Protein AF-A0A6G1WRI0-F1 (afdb_monomer_lite)

pLDDT: mean 79.72, std 12.63, range [43.97, 96.88]

Secondary structure (DSSP, 8-state):
-HHHHHHHHHHHHH-TTTT---HHHHHHS-HHHHHHHHHHHHT---SS-SS-HHHHHHHHHHH--PPPGGG-TT------

Structure (mmCIF, N/CA/C/O backbone):
data_AF-A0A6G1WRI0-F1
#
_entry.id   AF-A0A6G1WRI0-F1
#
loop_
_atom_site.group_PDB
_atom_site.id
_atom_site.type_symbol
_atom_site.label_atom_id
_atom_site.label_alt_id
_atom_site.label_comp_id
_atom_site.label_asym_id
_atom_site.label_entity_id
_atom_site.label_seq_id
_atom_site.pdbx_PDB_ins_code
_atom_site.Cartn_x
_atom_site.Cartn_y
_atom_site.Cartn_z
_atom_site.occupancy
_atom_site.B_iso_or_equiv
_atom_site.auth_seq_id
_atom_site.auth_comp_id
_atom_site.auth_asym_id
_atom_site.auth_atom_id
_atom_site.pdbx_PDB_model_num
ATOM 1 N N . MET A 1 1 ? 23.324 3.753 -4.700 1.00 63.00 1 MET A N 1
ATOM 2 C CA . MET A 1 1 ? 22.640 3.956 -3.402 1.00 63.00 1 MET A CA 1
ATOM 3 C C . MET A 1 1 ? 21.202 4.444 -3.583 1.00 63.00 1 MET A C 1
ATOM 5 O O . MET A 1 1 ? 20.320 3.604 -3.555 1.00 63.00 1 MET A O 1
ATOM 9 N N . ILE A 1 2 ? 20.917 5.723 -3.883 1.00 76.88 2 ILE A N 1
ATOM 10 C CA . ILE A 1 2 ? 19.520 6.217 -4.034 1.00 76.88 2 ILE A CA 1
ATOM 11 C C . ILE A 1 2 ? 18.743 5.487 -5.147 1.00 76.88 2 ILE A C 1
ATOM 13 O O . ILE A 1 2 ? 17.604 5.066 -4.951 1.00 76.88 2 ILE A O 1
ATOM 17 N N . ARG A 1 3 ? 19.382 5.268 -6.303 1.00 81.50 3 ARG A N 1
ATOM 18 C CA . ARG A 1 3 ? 18.782 4.563 -7.449 1.00 81.50 3 ARG A CA 1
ATOM 19 C C . ARG A 1 3 ? 18.370 3.124 -7.117 1.00 81.50 3 ARG A C 1
ATOM 21 O O . ARG A 1 3 ? 17.343 2.651 -7.600 1.00 81.50 3 ARG A O 1
ATOM 28 N N . ASP A 1 4 ? 19.158 2.443 -6.293 1.00 89.25 4 ASP A N 1
ATOM 29 C CA . ASP A 1 4 ? 18.937 1.039 -5.937 1.00 89.25 4 ASP A CA 1
ATOM 30 C C . ASP A 1 4 ? 17.779 0.905 -4.941 1.00 89.25 4 ASP A C 1
ATOM 32 O O . ASP A 1 4 ? 16.934 0.017 -5.084 1.00 89.25 4 ASP A O 1
ATOM 36 N N . HIS A 1 5 ? 17.676 1.845 -3.995 1.00 85.62 5 HIS A N 1
ATOM 37 C CA . HIS A 1 5 ? 16.533 1.940 -3.088 1.00 85.62 5 HIS A CA 1
ATOM 38 C C . HIS A 1 5 ? 15.239 2.217 -3.853 1.00 85.62 5 HIS A C 1
ATOM 40 O O . HIS A 1 5 ? 14.281 1.463 -3.709 1.00 85.62 5 HIS A O 1
ATOM 46 N N . LEU A 1 6 ? 15.230 3.208 -4.750 1.00 89.38 6 LEU A N 1
ATOM 47 C CA . LEU A 1 6 ? 14.045 3.540 -5.544 1.00 89.38 6 LEU A CA 1
ATOM 48 C C . LEU A 1 6 ? 13.568 2.356 -6.399 1.00 89.38 6 LEU A C 1
ATOM 50 O O . LEU A 1 6 ? 12.377 2.060 -6.452 1.00 89.38 6 LEU A O 1
ATOM 54 N N . LYS A 1 7 ? 14.504 1.619 -7.009 1.00 92.81 7 LYS A N 1
ATOM 55 C CA . LYS A 1 7 ? 14.197 0.402 -7.774 1.00 92.81 7 LYS A CA 1
ATOM 56 C C . LYS A 1 7 ? 13.578 -0.693 -6.901 1.00 92.81 7 LYS A C 1
ATOM 58 O O . LYS A 1 7 ? 12.722 -1.439 -7.371 1.00 92.81 7 LYS A O 1
ATOM 63 N N . SER A 1 8 ? 14.016 -0.802 -5.651 1.00 92.50 8 SER A N 1
ATOM 64 C CA . SER A 1 8 ? 13.504 -1.790 -4.698 1.00 92.50 8 SER A CA 1
ATOM 65 C C . SER A 1 8 ? 12.091 -1.430 -4.234 1.00 92.50 8 SER A C 1
ATOM 67 O O . SER A 1 8 ? 11.208 -2.284 -4.280 1.00 92.50 8 SER A O 1
ATOM 69 N N . LEU A 1 9 ? 11.845 -0.158 -3.904 1.00 92.50 9 LEU A N 1
ATOM 70 C CA . LEU A 1 9 ? 10.518 0.352 -3.537 1.00 92.50 9 LEU A CA 1
ATOM 71 C C . LEU A 1 9 ? 9.518 0.182 -4.687 1.00 92.50 9 LEU A C 1
ATOM 73 O O . LEU A 1 9 ? 8.437 -0.365 -4.488 1.00 92.50 9 LEU A O 1
ATOM 77 N N . TYR A 1 10 ? 9.918 0.537 -5.911 1.00 94.50 10 TYR A N 1
ATOM 78 C CA . TYR A 1 10 ? 9.089 0.358 -7.104 1.00 94.50 10 TYR A CA 1
ATOM 79 C C . TYR A 1 10 ? 8.713 -1.113 -7.343 1.00 94.50 10 TYR A C 1
ATOM 81 O O . TYR A 1 10 ? 7.579 -1.424 -7.710 1.00 94.50 10 TYR A O 1
ATOM 89 N N . ARG A 1 11 ? 9.648 -2.045 -7.108 1.00 94.50 11 ARG A N 1
ATOM 90 C CA . ARG A 1 11 ? 9.386 -3.490 -7.217 1.00 94.50 11 ARG A CA 1
ATOM 91 C C . ARG A 1 11 ? 8.415 -3.986 -6.153 1.00 94.50 11 ARG A C 1
ATOM 93 O O . ARG A 1 11 ? 7.576 -4.815 -6.472 1.00 94.50 11 ARG A O 1
ATOM 100 N N . ILE A 1 12 ? 8.520 -3.500 -4.918 1.00 93.31 12 ILE A N 1
ATOM 101 C CA . ILE A 1 12 ? 7.568 -3.843 -3.851 1.00 93.31 12 ILE A CA 1
ATOM 102 C C . ILE A 1 12 ? 6.174 -3.314 -4.207 1.00 93.31 12 ILE A C 1
ATOM 104 O O . ILE A 1 12 ? 5.200 -4.059 -4.114 1.00 93.31 12 ILE A O 1
ATOM 108 N N . ALA A 1 13 ? 6.093 -2.070 -4.685 1.00 94.62 13 ALA A N 1
ATOM 109 C CA . ALA A 1 13 ? 4.841 -1.432 -5.075 1.00 94.62 13 ALA A CA 1
ATOM 110 C C . ALA A 1 13 ? 4.123 -2.181 -6.203 1.00 94.62 13 ALA A C 1
ATOM 112 O O . ALA A 1 13 ? 2.946 -2.502 -6.098 1.00 94.62 13 ALA A O 1
ATOM 113 N N . THR A 1 14 ? 4.840 -2.483 -7.284 1.00 95.69 14 THR A N 1
ATOM 114 C CA . THR A 1 14 ? 4.234 -2.997 -8.523 1.00 95.69 14 THR A CA 1
ATOM 115 C C . THR A 1 14 ? 4.108 -4.518 -8.578 1.00 95.69 14 THR A C 1
ATOM 117 O O . THR A 1 14 ? 3.470 -5.053 -9.483 1.00 95.69 14 THR A O 1
ATOM 120 N N . ASN A 1 15 ? 4.701 -5.247 -7.627 1.00 93.81 15 ASN A N 1
ATOM 121 C CA . ASN A 1 15 ? 4.593 -6.701 -7.591 1.00 93.81 15 ASN A CA 1
ATOM 122 C C . ASN A 1 15 ? 3.166 -7.118 -7.179 1.00 93.81 15 ASN A C 1
ATOM 124 O O . ASN A 1 15 ? 2.739 -6.776 -6.074 1.00 93.81 15 ASN A O 1
ATOM 128 N N . PRO A 1 16 ? 2.449 -7.908 -8.002 1.00 90.50 16 PRO A N 1
ATOM 129 C CA . PRO A 1 16 ? 1.077 -8.335 -7.716 1.00 90.50 16 PRO A CA 1
ATOM 130 C C . PRO A 1 16 ? 0.952 -9.251 -6.491 1.00 90.50 16 PRO A C 1
ATOM 132 O O . PRO A 1 16 ? -0.142 -9.420 -5.969 1.00 90.50 16 PRO A O 1
ATOM 135 N N . LYS A 1 17 ? 2.056 -9.846 -6.020 1.00 89.75 17 LYS A N 1
ATOM 136 C CA . LYS A 1 17 ? 2.099 -10.637 -4.778 1.00 89.75 17 LYS A CA 1
ATOM 137 C C . LYS A 1 17 ? 2.370 -9.793 -3.526 1.00 89.75 17 LYS A C 1
ATOM 139 O O . LYS A 1 17 ? 2.434 -10.351 -2.438 1.00 89.75 17 LYS A O 1
ATOM 144 N N . MET A 1 18 ? 2.605 -8.491 -3.694 1.00 89.62 18 MET A N 1
ATOM 145 C CA . MET A 1 18 ? 2.873 -7.528 -2.626 1.00 89.62 18 MET A CA 1
ATOM 146 C C . MET A 1 18 ? 1.767 -6.466 -2.635 1.00 89.62 18 MET A C 1
ATOM 148 O O . MET A 1 18 ? 0.641 -6.774 -2.262 1.00 89.62 18 MET A O 1
ATOM 152 N N . LEU A 1 19 ? 2.056 -5.241 -3.090 1.00 91.56 19 LEU A N 1
ATOM 153 C CA . LEU A 1 19 ? 1.070 -4.157 -3.116 1.00 91.56 19 LEU A CA 1
ATOM 154 C C . LEU A 1 19 ? 0.213 -4.139 -4.390 1.00 91.56 19 LEU A C 1
ATOM 156 O O . LEU A 1 19 ? -0.903 -3.629 -4.359 1.00 91.56 19 LEU A O 1
ATOM 160 N N . GLY A 1 20 ? 0.706 -4.688 -5.507 1.00 93.81 20 GLY A N 1
ATOM 161 C CA . GLY A 1 20 ? -0.035 -4.755 -6.773 1.00 93.81 20 GLY A CA 1
ATOM 162 C C . GLY A 1 20 ? -0.420 -3.396 -7.369 1.00 93.81 20 GLY A C 1
ATOM 163 O O . GLY A 1 20 ? -1.358 -3.316 -8.160 1.00 93.81 20 GLY A O 1
ATOM 164 N N . TRP A 1 21 ? 0.278 -2.324 -6.997 1.00 95.81 21 TRP A N 1
ATOM 165 C CA . TRP A 1 21 ? 0.018 -0.981 -7.500 1.00 95.81 21 TRP A CA 1
ATOM 166 C C . TRP A 1 21 ? 0.377 -0.860 -8.977 1.00 95.81 21 TRP A C 1
ATOM 168 O O . TRP A 1 21 ? 1.346 -1.449 -9.464 1.00 95.81 21 TRP A O 1
ATOM 178 N N . SER A 1 22 ? -0.369 -0.021 -9.693 1.00 96.44 22 SER A N 1
ATOM 179 C CA . SER A 1 22 ? 0.074 0.420 -11.010 1.00 96.44 22 SER A CA 1
ATOM 180 C C . SER A 1 22 ? 1.333 1.295 -10.876 1.00 96.44 22 SER A C 1
ATOM 182 O O . SER A 1 22 ? 1.523 1.963 -9.853 1.00 96.44 22 SER A O 1
ATOM 184 N N . PRO A 1 23 ? 2.188 1.360 -11.913 1.00 95.62 23 PRO A N 1
ATOM 185 C CA . PRO A 1 23 ? 3.310 2.298 -11.949 1.00 95.62 23 PRO A CA 1
ATOM 186 C C . PRO A 1 23 ? 2.901 3.744 -11.650 1.00 95.62 23 PRO A C 1
ATOM 188 O O . PRO A 1 23 ? 3.608 4.466 -10.956 1.00 95.62 23 PRO A O 1
ATOM 191 N N . GLU A 1 24 ? 1.741 4.158 -12.158 1.00 96.88 24 GLU A N 1
ATOM 192 C CA . GLU A 1 24 ? 1.190 5.493 -11.938 1.00 96.88 24 GLU A CA 1
ATOM 193 C C . GLU A 1 24 ? 0.862 5.741 -10.462 1.00 96.88 24 GLU A C 1
ATOM 195 O O . GLU A 1 24 ? 1.190 6.799 -9.930 1.00 96.88 24 GLU A O 1
ATOM 200 N N . MET A 1 25 ? 0.258 4.761 -9.786 1.00 95.25 25 MET A N 1
ATOM 201 C CA . MET A 1 25 ? -0.065 4.864 -8.365 1.00 95.25 25 MET A CA 1
ATOM 202 C C . MET A 1 25 ? 1.198 5.010 -7.511 1.00 95.25 25 MET A C 1
ATOM 204 O O . MET A 1 25 ? 1.215 5.842 -6.611 1.00 95.25 25 MET A O 1
ATOM 208 N N . PHE A 1 26 ? 2.281 4.294 -7.838 1.00 95.44 26 PHE A N 1
ATOM 209 C CA . PHE A 1 26 ? 3.565 4.467 -7.151 1.00 95.44 26 PHE A CA 1
ATOM 210 C C . PHE A 1 26 ? 4.100 5.902 -7.244 1.00 95.44 26 PHE A C 1
ATOM 212 O O . PHE A 1 26 ? 4.571 6.437 -6.247 1.00 95.44 26 PHE A O 1
ATOM 219 N N . TRP A 1 27 ? 4.022 6.535 -8.418 1.00 95.25 27 TRP A N 1
ATOM 220 C CA . TRP A 1 27 ? 4.528 7.900 -8.601 1.00 95.25 27 TRP A CA 1
ATOM 221 C C . TRP A 1 27 ? 3.619 8.984 -8.019 1.00 95.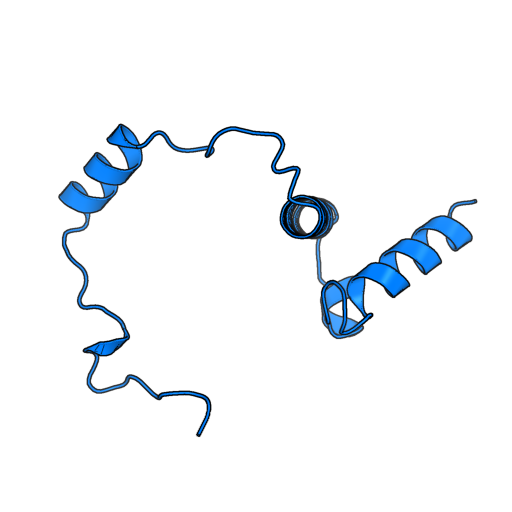25 27 TRP A C 1
ATOM 223 O O . TRP A 1 27 ? 4.094 10.083 -7.746 1.00 95.25 27 TRP A O 1
ATOM 233 N N . LYS A 1 28 ? 2.326 8.691 -7.843 1.00 95.94 28 LYS A N 1
ATOM 234 C CA . LYS A 1 28 ? 1.370 9.604 -7.202 1.00 95.94 28 LYS A CA 1
ATOM 235 C C . LYS A 1 28 ? 1.381 9.511 -5.680 1.00 95.94 28 LYS A C 1
ATOM 237 O O . LYS A 1 28 ? 1.028 10.489 -5.030 1.00 95.94 28 LYS A O 1
ATOM 242 N N . ALA A 1 29 ? 1.746 8.356 -5.130 1.00 91.62 29 ALA A N 1
ATOM 243 C CA . ALA A 1 29 ? 1.763 8.137 -3.694 1.00 91.62 29 ALA A CA 1
ATOM 244 C C . ALA A 1 29 ? 2.845 8.978 -3.009 1.00 91.62 29 ALA A C 1
ATOM 246 O O . ALA A 1 29 ? 3.977 9.110 -3.480 1.00 91.62 29 ALA A O 1
ATOM 247 N N . THR A 1 30 ? 2.498 9.512 -1.846 1.00 92.06 30 THR A N 1
ATOM 248 C CA . THR A 1 30 ? 3.452 10.137 -0.936 1.00 92.06 30 THR A CA 1
ATOM 249 C C . THR A 1 30 ? 4.285 9.076 -0.214 1.00 92.06 30 THR A C 1
ATOM 251 O O . THR A 1 30 ? 3.893 7.912 -0.094 1.00 92.06 30 THR A O 1
ATOM 254 N N . ALA A 1 31 ? 5.439 9.481 0.323 1.00 85.00 31 ALA A N 1
ATOM 255 C CA . ALA A 1 31 ? 6.284 8.582 1.110 1.00 85.00 31 ALA A CA 1
ATOM 256 C C . ALA A 1 31 ? 5.541 7.994 2.327 1.00 85.00 31 ALA A C 1
ATOM 258 O O . ALA A 1 31 ? 5.696 6.810 2.610 1.00 85.00 31 ALA A O 1
ATOM 259 N N . ALA A 1 32 ? 4.689 8.791 2.986 1.00 83.69 32 ALA A N 1
ATOM 260 C CA . ALA A 1 32 ? 3.899 8.359 4.139 1.00 83.69 32 ALA A CA 1
ATOM 261 C C . ALA A 1 32 ? 2.839 7.311 3.766 1.00 83.69 32 ALA A C 1
ATOM 263 O O . ALA A 1 32 ? 2.681 6.311 4.460 1.00 83.69 32 ALA A O 1
ATOM 264 N N . GLU A 1 33 ? 2.129 7.499 2.649 1.00 87.12 33 GLU A N 1
ATOM 265 C CA . GLU A 1 33 ? 1.162 6.508 2.157 1.00 87.12 33 GLU A CA 1
ATOM 266 C C . GLU A 1 33 ? 1.849 5.192 1.796 1.00 87.12 33 GLU A C 1
ATOM 268 O O . GLU A 1 33 ? 1.348 4.116 2.127 1.00 87.12 33 GLU A O 1
ATOM 273 N N . PHE A 1 34 ? 3.015 5.270 1.152 1.00 90.81 34 PHE A N 1
ATOM 274 C CA . PHE A 1 34 ? 3.803 4.087 0.834 1.00 90.81 34 PHE A CA 1
ATOM 275 C C . PHE A 1 34 ? 4.256 3.351 2.103 1.00 90.81 34 PHE A C 1
ATOM 277 O O . PHE A 1 34 ? 4.072 2.139 2.199 1.00 90.81 34 PHE A O 1
ATOM 284 N N . GLU A 1 35 ? 4.796 4.073 3.087 1.00 87.31 35 GLU A N 1
ATOM 285 C CA . GLU A 1 35 ? 5.244 3.515 4.366 1.00 87.31 35 GLU A CA 1
ATOM 286 C C . GLU A 1 35 ? 4.103 2.810 5.108 1.00 87.31 35 GLU A C 1
ATOM 288 O O . GLU A 1 35 ? 4.218 1.618 5.386 1.00 87.31 35 GLU A O 1
ATOM 293 N N . MET A 1 36 ? 2.959 3.476 5.304 1.00 86.38 36 MET A N 1
ATOM 294 C CA . MET A 1 36 ? 1.782 2.876 5.950 1.00 86.38 36 MET A CA 1
ATOM 295 C C . MET A 1 36 ? 1.286 1.623 5.219 1.00 86.38 36 MET A C 1
ATOM 297 O O . MET A 1 36 ? 0.874 0.641 5.840 1.00 86.38 36 MET A O 1
ATOM 301 N N . THR A 1 37 ? 1.330 1.630 3.885 1.00 88.56 37 THR A N 1
ATOM 302 C CA . THR A 1 37 ? 0.901 0.471 3.094 1.00 88.56 37 THR A CA 1
ATOM 303 C C . THR A 1 37 ? 1.872 -0.702 3.270 1.00 88.56 37 THR A C 1
ATOM 305 O O . THR A 1 37 ? 1.442 -1.849 3.409 1.00 88.56 37 THR A O 1
ATOM 308 N N . VAL A 1 38 ? 3.182 -0.437 3.317 1.00 87.31 38 VAL A N 1
ATOM 309 C CA . VAL A 1 38 ? 4.204 -1.460 3.591 1.00 87.31 38 VAL A CA 1
ATOM 310 C C . VAL A 1 38 ? 4.103 -1.985 5.027 1.00 87.31 38 VAL A C 1
ATOM 312 O O . VAL A 1 38 ? 4.228 -3.193 5.236 1.00 87.31 38 VAL A O 1
ATOM 315 N N . GLU A 1 39 ? 3.823 -1.127 6.008 1.00 85.31 39 GLU A N 1
ATOM 316 C CA . GLU A 1 39 ? 3.557 -1.543 7.390 1.00 85.31 39 GLU A CA 1
ATOM 317 C C . GLU A 1 39 ? 2.372 -2.510 7.453 1.00 85.31 39 GLU A C 1
ATOM 319 O O . GLU A 1 39 ? 2.504 -3.603 8.011 1.00 85.31 39 GLU A O 1
ATOM 324 N N . GLY A 1 40 ? 1.261 -2.161 6.794 1.00 83.44 40 GLY A N 1
ATOM 325 C CA . GLY A 1 40 ? 0.088 -3.024 6.663 1.00 83.44 40 GLY A CA 1
ATOM 326 C C . GLY A 1 40 ? 0.403 -4.367 5.997 1.00 83.44 40 GLY A C 1
ATOM 327 O O . GLY A 1 40 ? -0.014 -5.409 6.500 1.00 83.44 40 GLY A O 1
ATOM 328 N N . LEU A 1 41 ? 1.194 -4.364 4.917 1.00 85.50 41 LEU A N 1
ATOM 329 C CA . LEU A 1 41 ? 1.631 -5.583 4.222 1.00 85.50 41 LEU A CA 1
ATOM 330 C C . LEU A 1 41 ? 2.491 -6.488 5.117 1.00 85.50 41 LEU A C 1
ATOM 332 O O . LEU A 1 41 ? 2.376 -7.710 5.065 1.00 85.50 41 LEU A O 1
ATOM 336 N N . SER A 1 42 ? 3.364 -5.896 5.933 1.00 80.88 42 SER A N 1
ATOM 337 C CA . SER A 1 42 ? 4.283 -6.635 6.804 1.00 80.88 42 SER A CA 1
ATOM 338 C C . SER A 1 42 ? 3.623 -7.215 8.060 1.00 80.88 42 SER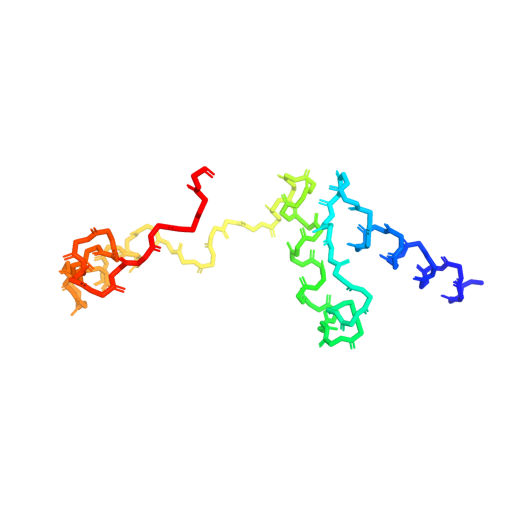 A C 1
ATOM 340 O O . SER A 1 42 ? 4.263 -7.972 8.787 1.00 80.88 42 SER A O 1
ATOM 342 N N . GLY A 1 43 ? 2.379 -6.825 8.360 1.00 79.38 43 GLY A N 1
ATOM 343 C CA . GLY A 1 43 ? 1.715 -7.134 9.628 1.00 79.38 43 GLY A CA 1
ATOM 344 C C . GLY A 1 43 ? 2.313 -6.408 10.843 1.00 79.38 43 GLY A C 1
ATOM 345 O O . GLY A 1 43 ? 1.779 -6.530 11.944 1.00 79.38 43 GLY A O 1
ATOM 346 N N . ASN A 1 44 ? 3.379 -5.620 10.662 1.00 71.31 44 ASN A N 1
ATOM 347 C CA . ASN A 1 44 ? 4.009 -4.807 11.699 1.00 71.31 44 ASN A CA 1
ATOM 348 C C . ASN A 1 44 ? 3.408 -3.402 11.717 1.00 71.31 44 ASN A C 1
ATOM 350 O O . ASN A 1 44 ? 4.121 -2.416 11.536 1.00 71.31 44 ASN A O 1
ATOM 354 N N . VAL A 1 45 ? 2.099 -3.305 11.947 1.00 68.31 45 VAL A N 1
ATOM 355 C CA . VAL A 1 45 ? 1.451 -2.013 12.193 1.00 68.31 45 VAL A CA 1
ATOM 356 C C . VAL A 1 45 ? 1.997 -1.472 13.518 1.00 68.31 45 VAL A C 1
ATOM 358 O O . VAL A 1 45 ? 1.594 -1.902 14.602 1.00 68.31 45 VAL A O 1
ATOM 361 N N . ARG A 1 46 ? 2.998 -0.587 13.442 1.00 62.72 46 ARG A N 1
ATOM 362 C CA . ARG A 1 46 ? 3.664 0.003 14.609 1.00 62.72 46 ARG A CA 1
ATOM 363 C C . ARG A 1 46 ? 2.858 1.195 15.093 1.00 62.72 46 ARG A C 1
ATOM 365 O O . ARG A 1 46 ? 3.144 2.346 14.807 1.00 62.72 46 ARG A O 1
ATOM 372 N N . GLY A 1 47 ? 1.836 0.877 15.865 1.00 61.50 47 GLY A N 1
ATOM 373 C CA . GLY A 1 47 ? 0.957 1.850 16.479 1.00 61.50 47 GLY A CA 1
ATOM 374 C C . GLY A 1 47 ? -0.348 1.160 16.801 1.00 61.50 47 GLY A C 1
ATOM 375 O O . GLY A 1 47 ? -0.954 0.531 15.934 1.00 61.50 47 GLY A O 1
ATOM 376 N N . GLY A 1 48 ? -0.795 1.267 18.054 1.00 59.69 48 GLY A N 1
ATOM 377 C CA . GLY A 1 48 ? -2.210 1.045 18.327 1.00 59.69 48 GLY A CA 1
ATOM 378 C C . GLY A 1 48 ? -3.037 1.943 17.397 1.00 59.69 48 GLY A C 1
ATOM 379 O O . GLY A 1 48 ? -2.514 2.949 16.909 1.00 59.69 48 GLY A O 1
ATOM 380 N N . PRO A 1 49 ? -4.299 1.594 17.112 1.00 61.62 49 PRO A N 1
ATOM 381 C CA . PRO A 1 49 ? -5.140 2.450 16.288 1.00 61.62 49 PRO A CA 1
ATOM 382 C C . PRO A 1 49 ? -5.032 3.899 16.787 1.00 61.62 49 PRO A C 1
ATOM 384 O O . PRO A 1 49 ? -5.133 4.141 17.989 1.00 61.62 49 PRO A O 1
ATOM 387 N N . PHE A 1 50 ? -4.804 4.848 15.865 1.00 67.25 50 PHE A N 1
ATOM 388 C CA . PHE A 1 50 ? -4.723 6.295 16.156 1.00 67.25 50 PHE A CA 1
ATOM 389 C C . PHE A 1 50 ? -5.923 6.781 16.990 1.00 67.25 50 PHE A C 1
ATOM 391 O O . PHE A 1 50 ? -5.858 7.785 17.694 1.00 67.25 50 PHE A O 1
ATOM 398 N N . ILE A 1 51 ? -7.014 6.024 16.914 1.00 72.19 51 ILE A N 1
ATOM 399 C CA . ILE A 1 51 ? -8.280 6.245 17.571 1.00 72.19 51 ILE A CA 1
ATOM 400 C C . ILE A 1 51 ? -8.587 5.111 18.565 1.00 72.19 51 ILE A C 1
ATOM 402 O O . ILE A 1 51 ? -8.482 3.926 18.239 1.00 72.19 51 ILE A O 1
ATOM 406 N N . SER A 1 52 ? -8.994 5.460 19.788 1.00 76.88 52 SER A N 1
ATOM 407 C CA . SER A 1 52 ? -9.430 4.470 20.780 1.00 76.88 52 SER A CA 1
ATOM 408 C C . SER A 1 52 ? -10.777 3.845 20.393 1.00 76.88 52 SER A C 1
ATOM 410 O O . SER A 1 52 ? -11.555 4.410 19.624 1.00 76.88 52 SER A O 1
ATOM 412 N N . ARG A 1 53 ? -11.101 2.671 20.947 1.00 74.81 53 ARG A N 1
ATOM 413 C CA . ARG A 1 53 ? -12.410 2.030 20.719 1.00 74.81 53 ARG A CA 1
ATOM 414 C C . ARG A 1 53 ? -13.568 2.894 21.218 1.00 74.81 53 ARG A C 1
ATOM 416 O O . ARG A 1 53 ? -14.628 2.910 20.600 1.00 74.81 53 ARG A O 1
ATOM 423 N N . GLU A 1 54 ? -13.369 3.597 22.322 1.00 80.75 54 GLU A N 1
ATOM 424 C CA . GLU A 1 54 ? -14.316 4.541 22.909 1.00 80.75 54 GLU A CA 1
ATOM 425 C C . GLU A 1 54 ? -14.566 5.721 21.969 1.00 80.75 54 GLU A C 1
ATOM 427 O O . GLU A 1 54 ? -15.714 6.102 21.754 1.00 80.75 54 GLU A O 1
ATOM 432 N N . GLU A 1 55 ? -13.510 6.236 21.344 1.00 76.94 55 GLU A N 1
ATOM 433 C CA . GLU A 1 55 ? -13.590 7.303 20.351 1.00 76.94 55 GLU A CA 1
ATOM 434 C C . GLU A 1 55 ? -14.322 6.824 19.085 1.00 76.94 55 GLU A C 1
ATOM 436 O O . GLU A 1 55 ? -15.230 7.497 18.604 1.00 76.94 55 GLU A O 1
ATOM 441 N N . VAL A 1 56 ? -14.052 5.599 18.614 1.00 76.44 56 VAL A N 1
ATOM 442 C CA . VAL A 1 56 ? -14.827 4.969 17.526 1.00 76.44 56 VAL A CA 1
ATOM 443 C C . VAL A 1 56 ? -16.308 4.834 17.897 1.00 76.44 56 VAL A C 1
ATOM 445 O O . VAL A 1 56 ? -17.172 5.121 17.070 1.00 76.44 56 VAL A O 1
ATOM 448 N N . ARG A 1 57 ? -16.630 4.422 19.132 1.00 78.62 57 ARG A N 1
ATOM 449 C CA . ARG A 1 57 ? -18.022 4.336 19.611 1.00 78.62 57 ARG A CA 1
ATOM 450 C C . ARG A 1 57 ? -18.690 5.706 19.660 1.00 78.62 57 ARG A C 1
ATOM 452 O O . ARG A 1 57 ? -19.856 5.801 19.291 1.00 78.62 57 ARG A O 1
ATOM 459 N N . ARG A 1 58 ? -17.968 6.746 20.084 1.00 79.00 58 ARG A N 1
ATOM 460 C CA . ARG A 1 58 ? -18.468 8.124 20.113 1.00 79.00 58 ARG A CA 1
ATOM 461 C C . ARG A 1 58 ? -18.798 8.619 18.709 1.00 79.00 58 ARG A C 1
ATOM 463 O O . ARG A 1 58 ? -19.927 9.029 18.483 1.00 79.00 58 ARG A O 1
ATOM 470 N N . ILE A 1 59 ? -17.870 8.475 17.763 1.00 76.25 59 ILE A N 1
ATOM 471 C CA . ILE A 1 59 ? -18.072 8.838 16.350 1.00 76.25 59 ILE A CA 1
ATOM 472 C C . ILE A 1 59 ? -19.244 8.047 15.747 1.00 76.25 59 ILE A C 1
ATOM 474 O O . ILE A 1 59 ? -20.081 8.609 15.044 1.00 76.25 59 ILE A O 1
ATOM 478 N N . ALA A 1 60 ? -19.349 6.747 16.041 1.00 76.31 60 ALA A N 1
ATOM 479 C CA . ALA A 1 60 ? -20.458 5.916 15.572 1.00 76.31 60 ALA A CA 1
ATOM 480 C C . ALA A 1 60 ? -21.816 6.337 16.168 1.00 76.31 60 ALA A C 1
ATOM 482 O O . ALA A 1 60 ? -22.829 6.279 15.473 1.00 76.31 60 ALA A O 1
ATOM 483 N N . ALA A 1 61 ? -21.847 6.767 17.433 1.00 79.19 61 ALA A N 1
ATOM 484 C CA . ALA A 1 61 ? -23.048 7.291 18.078 1.00 79.19 61 ALA A CA 1
ATOM 485 C C . ALA A 1 61 ? -23.433 8.679 17.538 1.00 79.19 61 ALA A C 1
ATOM 487 O O . ALA A 1 61 ? -24.612 8.943 17.324 1.00 79.19 61 ALA A O 1
ATOM 488 N N . GLU A 1 62 ? -22.446 9.537 17.276 1.00 77.06 62 GLU A N 1
ATOM 489 C CA . GLU A 1 62 ? -22.624 10.905 16.777 1.00 77.06 62 GLU A CA 1
ATOM 490 C C . GLU A 1 62 ? -23.090 10.944 15.314 1.00 77.06 62 GLU A C 1
ATOM 492 O O . GLU A 1 62 ? -23.970 11.725 14.958 1.00 77.06 62 GLU A O 1
ATOM 497 N N . HIS A 1 63 ? -22.557 10.067 14.460 1.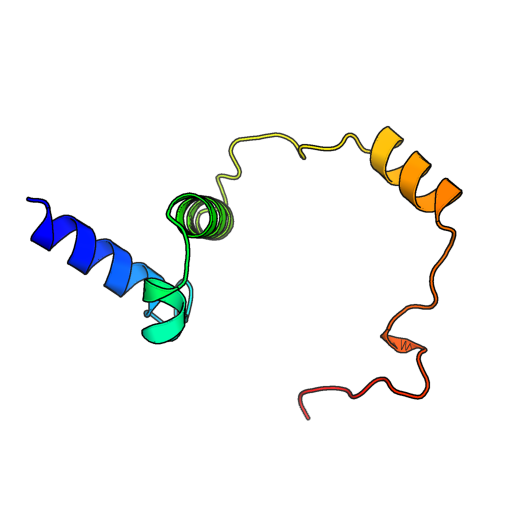00 71.19 63 HIS A N 1
ATOM 498 C CA . HIS A 1 63 ? -22.928 10.004 13.041 1.00 71.19 63 HIS A CA 1
ATOM 499 C C . HI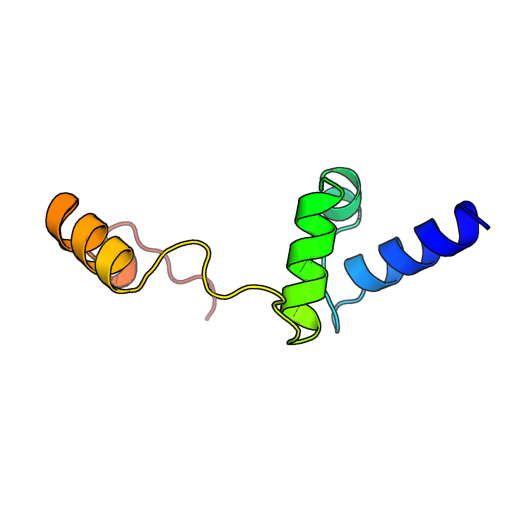S A 1 63 ? -24.036 8.991 12.719 1.00 71.19 63 HIS A C 1
ATOM 501 O O . HIS A 1 63 ? -24.492 8.930 11.572 1.00 71.19 63 HIS A O 1
ATOM 507 N N . GLY A 1 64 ? -24.478 8.220 13.716 1.00 64.88 64 GLY A N 1
ATOM 508 C CA . GLY A 1 64 ? -25.506 7.195 13.584 1.00 64.88 64 GLY A CA 1
ATOM 509 C C . GLY A 1 64 ? -25.107 6.011 12.694 1.00 64.88 64 GLY A C 1
ATOM 510 O O . GLY A 1 64 ? -24.056 5.973 12.049 1.00 64.88 64 GLY A O 1
ATOM 511 N N . VAL A 1 65 ? -25.990 5.011 12.629 1.00 64.25 65 VAL A N 1
ATOM 512 C CA . VAL A 1 65 ? -25.850 3.883 11.699 1.00 64.25 65 VAL A CA 1
ATOM 513 C C . VAL A 1 65 ? -26.148 4.394 10.291 1.00 64.25 65 VAL A C 1
ATOM 515 O O . VAL A 1 65 ? -27.301 4.445 9.866 1.00 64.25 65 VAL A O 1
ATOM 518 N N . ARG A 1 66 ? -25.113 4.788 9.543 1.00 62.00 66 ARG A N 1
ATOM 519 C CA . ARG A 1 66 ? -25.272 4.986 8.098 1.00 62.00 66 ARG A CA 1
ATOM 520 C C . ARG A 1 66 ? -25.689 3.648 7.476 1.00 62.00 66 ARG A C 1
ATOM 522 O O . ARG A 1 66 ? -25.060 2.631 7.788 1.00 62.00 66 ARG A O 1
ATOM 529 N N . PRO A 1 67 ? -26.714 3.617 6.603 1.00 61.09 67 PRO A N 1
ATOM 530 C CA . PRO A 1 67 ? -27.058 2.416 5.859 1.00 61.09 67 PRO A CA 1
ATOM 531 C C . PRO A 1 67 ? -25.797 1.865 5.204 1.00 61.09 67 PRO A C 1
ATOM 533 O O . PRO A 1 67 ? -25.057 2.606 4.551 1.00 61.09 67 PRO A O 1
ATOM 536 N N . SER A 1 68 ? -25.521 0.579 5.422 1.00 61.16 68 SER A N 1
ATOM 537 C CA . SER A 1 68 ? -24.397 -0.081 4.764 1.00 61.16 68 SER A CA 1
ATOM 538 C C . SER A 1 68 ? -24.468 0.198 3.266 1.00 61.16 68 SER A C 1
ATOM 540 O O . SER A 1 68 ? -25.550 0.138 2.681 1.00 61.16 68 SER A O 1
ATOM 542 N N . LEU A 1 69 ? -23.320 0.419 2.620 1.00 63.59 69 LEU A N 1
ATOM 543 C CA . LEU A 1 69 ? -23.259 0.471 1.159 1.00 63.59 69 LEU A CA 1
ATOM 544 C C . LEU A 1 69 ? -23.856 -0.792 0.518 1.00 63.59 69 LEU A C 1
ATOM 546 O O . LEU A 1 69 ? -24.283 -0.714 -0.619 1.00 63.59 69 LEU A O 1
ATOM 550 N N . LYS A 1 70 ? -23.972 -1.918 1.241 1.00 61.25 70 LYS A N 1
ATOM 551 C CA . LYS A 1 70 ? -24.687 -3.125 0.788 1.00 61.25 70 LYS A CA 1
ATOM 552 C C . LYS A 1 70 ? -26.207 -2.952 0.650 1.00 61.25 70 LYS A C 1
ATOM 554 O O . LYS A 1 70 ? -26.817 -3.687 -0.110 1.00 61.25 70 LYS A O 1
ATOM 559 N N . GLY A 1 71 ? -26.815 -2.033 1.400 1.00 61.72 71 GLY A N 1
ATOM 560 C CA . GLY A 1 71 ? -28.257 -1.756 1.375 1.00 61.72 71 GLY A CA 1
ATOM 561 C C . GLY A 1 71 ? -28.641 -0.541 0.530 1.00 61.72 71 GLY A C 1
ATOM 562 O O . GLY A 1 71 ? -29.817 -0.197 0.458 1.00 61.72 71 GLY A O 1
ATOM 563 N N . SER A 1 72 ? -27.669 0.139 -0.084 1.00 67.00 72 SER A N 1
ATOM 564 C CA . SER A 1 72 ? -27.949 1.266 -0.971 1.00 67.00 72 SER A CA 1
ATOM 565 C C . SER A 1 72 ? -28.594 0.757 -2.266 1.00 67.00 72 SER A C 1
ATOM 567 O O . SER A 1 72 ? -28.035 -0.145 -2.890 1.00 67.00 72 SER A O 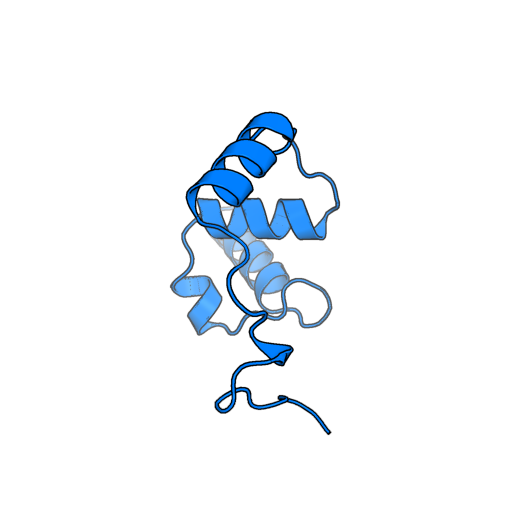1
ATOM 569 N N . PRO A 1 73 ? -29.705 1.349 -2.742 1.00 68.62 73 PRO A N 1
ATOM 570 C CA . PRO A 1 73 ? -30.294 0.992 -4.037 1.00 68.62 73 PRO A CA 1
ATOM 571 C C . PRO A 1 73 ? -29.343 1.257 -5.220 1.00 68.62 73 PRO A C 1
ATOM 573 O O . PRO A 1 73 ? -29.551 0.731 -6.308 1.00 68.62 73 PRO A O 1
ATOM 576 N N . ASN A 1 74 ? -28.275 2.031 -4.997 1.00 72.44 74 ASN A N 1
ATOM 577 C CA . ASN A 1 74 ? -27.234 2.328 -5.983 1.00 72.44 74 ASN A CA 1
ATOM 578 C C . ASN A 1 74 ? -25.965 1.477 -5.804 1.00 72.44 74 ASN A C 1
ATOM 580 O O . ASN A 1 74 ? -24.954 1.728 -6.463 1.00 72.44 74 ASN A O 1
ATOM 584 N N . ALA A 1 75 ? -25.973 0.503 -4.893 1.00 71.12 75 ALA A N 1
ATOM 585 C CA . ALA A 1 75 ? -24.845 -0.390 -4.688 1.00 71.12 75 ALA A CA 1
ATOM 586 C C . ALA A 1 75 ? -24.653 -1.294 -5.909 1.00 71.12 75 ALA A C 1
ATOM 588 O O . ALA A 1 75 ? -25.577 -1.985 -6.331 1.00 71.12 75 ALA A O 1
ATOM 589 N N . ARG A 1 76 ? -23.441 -1.324 -6.468 1.00 67.00 76 ARG A N 1
ATOM 590 C CA . ARG A 1 76 ? -23.055 -2.302 -7.490 1.00 67.00 76 ARG A CA 1
ATOM 591 C C . ARG A 1 76 ? -22.045 -3.270 -6.892 1.00 67.00 76 ARG A C 1
ATOM 593 O O . ARG A 1 76 ? -20.999 -2.843 -6.408 1.00 67.00 76 ARG A O 1
ATOM 600 N N . THR A 1 77 ? -22.353 -4.562 -6.931 1.00 68.31 77 THR A N 1
ATOM 601 C CA . THR A 1 77 ? -21.390 -5.618 -6.606 1.00 68.31 77 THR A CA 1
ATOM 602 C C . THR A 1 77 ? -20.355 -5.668 -7.726 1.00 68.31 77 THR A C 1
ATOM 604 O O . THR A 1 77 ? -20.706 -5.912 -8.878 1.00 68.31 77 THR A O 1
ATOM 607 N N . ILE A 1 78 ? -19.092 -5.382 -7.416 1.00 63.03 78 ILE A N 1
ATOM 608 C CA . ILE A 1 78 ? -17.995 -5.528 -8.376 1.00 63.03 78 ILE A CA 1
ATOM 609 C C . ILE A 1 78 ? -17.463 -6.954 -8.228 1.00 63.03 78 ILE A C 1
ATOM 611 O O . ILE A 1 78 ? -16.877 -7.277 -7.198 1.00 63.03 78 ILE A O 1
ATOM 615 N N . GLY A 1 79 ? -17.679 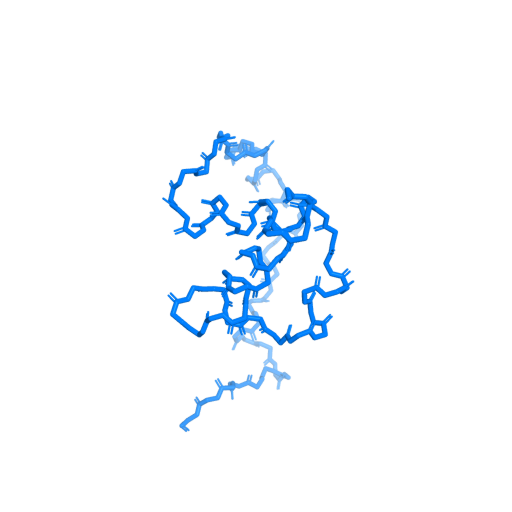-7.786 -9.249 1.00 61.94 79 GLY A N 1
ATOM 616 C CA . GLY A 1 79 ? -17.156 -9.152 -9.323 1.00 61.94 79 GLY A CA 1
ATOM 617 C C . GLY A 1 79 ? -18.245 -10.219 -9.220 1.00 61.94 79 GLY A C 1
ATOM 618 O O . GLY A 1 79 ? -18.804 -10.446 -8.148 1.00 61.94 79 GLY A O 1
ATOM 619 N N . SER A 1 80 ? -18.501 -10.872 -10.351 1.00 43.97 80 SER A N 1
ATOM 620 C CA . SER A 1 80 ? -19.199 -12.154 -10.498 1.00 43.97 80 SER A CA 1
ATOM 621 C C . SER A 1 80 ? -18.297 -13.090 -11.278 1.00 43.97 80 SER A C 1
ATOM 623 O O . SER A 1 80 ? -17.727 -12.582 -12.273 1.00 43.97 80 SER A O 1
#

Foldseek 3Di:
DVVVVVVVLLCQCCPCVHNVHDSVCSVVDDPVRSVCSNCVRVVNPPDDPPADPVRVVVVCVVVDPDPPLVPDPPRDDDDD

Radius of gyration: 18.03 Å; chains: 1; bounding box: 53×23×35 Å

Organism: NCBI:txid110321

Sequence (80 aa):
MIRDHLKSLYRIATNPKMLGWSPEMFWKATAAEFEMTVEGLSGNVRGGPFISREEVRRIAAEHGVRPSLKGSPNARTIGS